Protein AF-A0AAV8YFA7-F1 (afdb_monomer_lite)

pLDDT: mean 73.01, std 18.03, range [43.75, 98.19]

Sequence (125 aa):
MSTSVFYKPIGMTLSTRTHEAMLIYRPEIRKVKRVLFEPVDHVATQKFIEEELEKITVMESEKWNFDFKREKTLNPDGVYKWRPATPQKLARPALRETRLAEEAVEDLYGDPGRSPAPLPRTRRR

Organism: NCBI:txid1265417

InterPro domains:
  IPR003175 Cyclin-dependent kinase inhibitor domain [PF02234] (36-83)
  IPR044898 Cyclin-dependent kinase inhibitor domain superfamily [G3DSA:4.10.365.10] (29-108)

Structure (mmCIF, N/CA/C/O backbone):
data_AF-A0AAV8YFA7-F1
#
_entry.id   AF-A0AAV8YFA7-F1
#
loop_
_atom_site.group_PDB
_atom_site.id
_atom_site.type_symbol
_atom_site.label_atom_id
_atom_site.label_alt_id
_atom_site.label_comp_id
_atom_site.label_asym_id
_atom_site.label_entity_id
_atom_site.label_seq_id
_atom_site.pdbx_PDB_ins_code
_atom_site.Cartn_x
_atom_site.Cartn_y
_atom_site.Cartn_z
_atom_site.occupancy
_atom_site.B_iso_or_equiv
_atom_site.auth_seq_id
_atom_site.auth_comp_id
_atom_site.auth_asym_id
_atom_site.auth_atom_id
_atom_site.pdbx_PDB_model_num
ATOM 1 N N . MET A 1 1 ? -34.456 5.402 76.956 1.00 43.75 1 MET A N 1
ATOM 2 C CA . MET A 1 1 ? -34.133 4.511 75.821 1.00 43.75 1 MET A CA 1
ATOM 3 C C . MET A 1 1 ? -32.737 4.884 75.332 1.00 43.75 1 MET A C 1
ATOM 5 O O . MET A 1 1 ? -32.598 5.925 74.711 1.00 43.75 1 MET A O 1
ATOM 9 N N . SER A 1 2 ? -31.701 4.139 75.733 1.00 48.44 2 SER A N 1
ATOM 10 C CA . SER A 1 2 ? -30.290 4.445 75.430 1.00 48.44 2 SER A CA 1
ATOM 11 C C . SER A 1 2 ? -29.824 3.591 74.251 1.00 48.44 2 SER A C 1
ATOM 13 O O . SER A 1 2 ? -29.812 2.365 74.351 1.00 48.44 2 SER A O 1
ATOM 15 N N . THR A 1 3 ? -29.493 4.211 73.118 1.00 57.22 3 THR A N 1
ATOM 16 C CA . THR A 1 3 ? -28.996 3.510 71.928 1.00 57.22 3 THR A CA 1
ATOM 17 C C . THR A 1 3 ? -27.483 3.342 72.035 1.00 57.22 3 THR A C 1
ATOM 19 O O . THR A 1 3 ? -26.717 4.239 71.684 1.00 57.22 3 THR A O 1
ATOM 22 N N . SER A 1 4 ? -27.054 2.191 72.551 1.00 51.62 4 SER A N 1
ATOM 23 C CA . SER A 1 4 ? -25.654 1.763 72.525 1.00 51.62 4 SER A CA 1
ATOM 24 C C . SER A 1 4 ? -25.244 1.463 71.081 1.00 51.62 4 SER A C 1
ATOM 26 O O . SER A 1 4 ? -25.685 0.479 70.486 1.00 51.62 4 SER A O 1
ATOM 28 N N . VAL A 1 5 ? -24.437 2.345 70.491 1.00 56.78 5 VAL A N 1
ATOM 29 C CA . VAL A 1 5 ? -23.855 2.133 69.164 1.00 56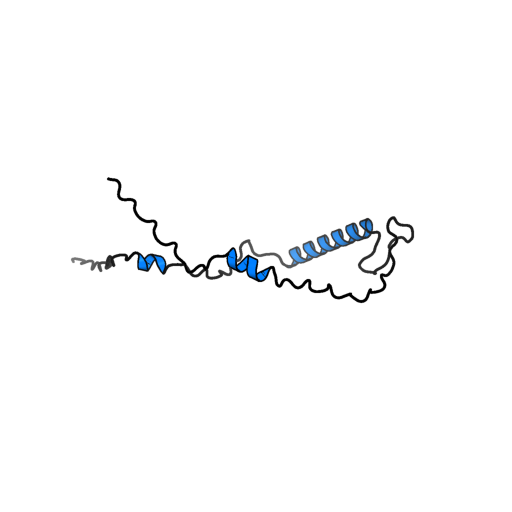.78 5 VAL A CA 1
ATOM 30 C C . VAL A 1 5 ? -22.632 1.238 69.337 1.00 56.78 5 VAL A C 1
ATOM 32 O O . VAL A 1 5 ? -21.572 1.687 69.768 1.00 56.78 5 VAL A O 1
ATOM 35 N N . PHE A 1 6 ? -22.789 -0.045 69.014 1.00 55.66 6 PHE A N 1
ATOM 36 C CA . PHE A 1 6 ? -21.681 -0.992 68.920 1.00 55.66 6 PHE A CA 1
ATOM 37 C C . PHE A 1 6 ? -20.769 -0.601 67.750 1.00 55.66 6 PHE A C 1
ATOM 39 O O . PHE A 1 6 ? -20.989 -0.999 66.606 1.00 55.66 6 PHE A O 1
ATOM 46 N N . TYR A 1 7 ? -19.722 0.169 68.034 1.00 55.12 7 TYR A N 1
ATOM 47 C CA . TYR A 1 7 ? -18.608 0.326 67.108 1.00 55.12 7 TYR A CA 1
ATOM 48 C C . TYR A 1 7 ? -17.741 -0.931 67.163 1.00 55.12 7 TYR A C 1
ATOM 50 O O . TYR A 1 7 ? -17.142 -1.248 68.189 1.00 55.12 7 TYR A O 1
ATOM 58 N N . LYS A 1 8 ? -17.665 -1.658 66.044 1.00 60.03 8 LYS A N 1
ATOM 59 C CA . LYS A 1 8 ? -16.622 -2.667 65.844 1.00 60.03 8 LYS A CA 1
ATOM 60 C C . LYS A 1 8 ? -15.316 -1.919 65.569 1.00 60.03 8 LYS A C 1
ATOM 62 O O . LYS A 1 8 ? -15.268 -1.187 64.578 1.00 60.03 8 LYS A O 1
ATOM 67 N N . PRO A 1 9 ? -14.268 -2.063 66.396 1.00 54.94 9 PRO A N 1
ATOM 68 C CA . PRO A 1 9 ? -12.982 -1.485 66.060 1.00 54.94 9 PRO A CA 1
ATOM 69 C C . PRO A 1 9 ? -12.466 -2.186 64.803 1.00 54.94 9 PRO A C 1
ATOM 71 O O . PRO A 1 9 ? -12.323 -3.409 64.768 1.00 54.94 9 PRO A O 1
ATOM 74 N N . ILE A 1 10 ? -12.212 -1.405 63.754 1.00 58.31 10 ILE A N 1
ATOM 75 C CA . ILE A 1 10 ? -11.411 -1.851 62.618 1.00 58.31 10 ILE A CA 1
ATOM 76 C C . ILE A 1 10 ? -10.038 -2.156 63.203 1.00 58.31 10 ILE A C 1
ATOM 78 O O . ILE A 1 10 ? -9.297 -1.250 63.581 1.00 58.31 10 ILE A O 1
ATOM 82 N N . GLY A 1 11 ? -9.738 -3.444 63.358 1.00 46.16 11 GLY A N 1
ATOM 83 C CA . GLY A 1 11 ? -8.431 -3.913 63.778 1.00 46.16 11 GLY A CA 1
ATOM 84 C C . GLY A 1 11 ? -7.407 -3.539 62.717 1.00 46.16 11 GLY A C 1
ATOM 85 O O . GLY A 1 11 ? -7.120 -4.328 61.823 1.00 46.16 11 GLY A O 1
ATOM 86 N N . MET A 1 12 ? -6.847 -2.335 62.807 1.00 49.31 12 MET A N 1
ATOM 87 C CA . MET A 1 12 ? -5.586 -2.011 62.159 1.00 49.31 12 MET A CA 1
ATOM 88 C C . MET A 1 12 ? -4.484 -2.694 62.961 1.00 49.31 12 MET A C 1
ATOM 90 O O . MET A 1 12 ? -3.793 -2.070 63.764 1.00 49.31 12 MET A O 1
ATOM 94 N N . THR A 1 13 ? -4.326 -4.003 62.779 1.00 54.88 13 THR A N 1
ATOM 95 C CA . THR A 1 13 ? -3.072 -4.641 63.162 1.00 54.88 13 THR A CA 1
ATOM 96 C C . THR A 1 13 ? -2.015 -4.055 62.236 1.00 54.88 13 THR A C 1
ATOM 98 O O . THR A 1 13 ? -1.951 -4.407 61.056 1.00 54.88 13 THR A O 1
ATOM 101 N N . LEU A 1 14 ? -1.227 -3.110 62.749 1.00 45.84 14 LEU A N 1
ATOM 102 C CA . LEU A 1 14 ? 0.022 -2.676 62.137 1.00 45.84 14 LEU A CA 1
ATOM 103 C C . LEU A 1 14 ? 0.958 -3.888 62.136 1.00 45.84 14 LEU A C 1
ATOM 105 O O . LEU A 1 14 ? 1.771 -4.069 63.037 1.00 45.84 14 LEU A O 1
ATOM 109 N N . SER A 1 15 ? 0.782 -4.760 61.141 1.00 51.03 15 SER A N 1
ATOM 110 C CA . SER A 1 15 ? 1.768 -5.769 60.793 1.00 51.03 15 SER A CA 1
ATOM 111 C C . SER A 1 15 ? 3.023 -4.996 60.423 1.00 51.03 15 SER A C 1
ATOM 113 O O . SER A 1 15 ? 3.023 -4.182 59.496 1.00 51.03 15 SER A O 1
ATOM 115 N N . THR A 1 16 ? 4.052 -5.160 61.243 1.00 48.31 16 THR A N 1
ATOM 116 C CA . THR A 1 16 ? 5.378 -4.601 61.044 1.00 48.31 16 THR A CA 1
ATOM 117 C C . THR A 1 16 ? 5.818 -4.918 59.622 1.00 48.31 16 THR A C 1
ATOM 119 O O . THR A 1 16 ? 6.091 -6.058 59.259 1.00 48.31 16 THR A O 1
ATOM 122 N N . ARG A 1 17 ? 5.815 -3.865 58.805 1.00 51.94 17 ARG A N 1
ATOM 123 C CA . ARG A 1 17 ? 6.172 -3.846 57.393 1.00 51.94 17 ARG A CA 1
ATOM 124 C C . ARG A 1 17 ? 7.633 -4.263 57.259 1.00 51.94 17 ARG A C 1
ATOM 126 O O . ARG A 1 17 ? 8.528 -3.423 57.310 1.00 51.94 17 ARG A O 1
ATOM 133 N N . THR A 1 18 ? 7.884 -5.560 57.117 1.00 52.81 18 THR A N 1
ATOM 134 C CA . THR A 1 18 ? 9.189 -6.049 56.683 1.00 52.81 18 THR A CA 1
ATOM 135 C C . THR A 1 18 ? 9.440 -5.496 55.281 1.00 52.81 18 THR A C 1
ATOM 137 O O . THR A 1 18 ? 8.558 -5.506 54.420 1.00 52.81 18 THR A O 1
ATOM 140 N N . HIS A 1 19 ? 10.641 -4.967 55.041 1.00 50.81 19 HIS A N 1
ATOM 141 C CA . HIS A 1 19 ? 11.057 -4.484 53.717 1.00 50.81 19 HIS A CA 1
ATOM 142 C C . HIS A 1 19 ? 10.922 -5.575 52.637 1.00 50.81 19 HIS A C 1
ATOM 144 O O . HIS A 1 19 ? 10.768 -5.265 51.459 1.00 50.81 19 HIS A O 1
ATOM 150 N N . GLU A 1 20 ? 10.896 -6.843 53.048 1.00 47.47 20 GLU A N 1
ATOM 151 C CA . GLU A 1 20 ? 10.692 -7.998 52.177 1.00 47.47 20 GLU A CA 1
ATOM 152 C C . GLU A 1 20 ? 9.278 -8.073 51.585 1.00 47.47 20 GLU A C 1
ATOM 154 O O . GLU A 1 20 ? 9.128 -8.425 50.417 1.00 47.47 20 GLU A O 1
ATOM 159 N N . ALA A 1 21 ? 8.242 -7.630 52.309 1.00 52.06 21 ALA A N 1
ATOM 160 C CA . ALA A 1 21 ? 6.878 -7.577 51.774 1.00 52.06 21 ALA A CA 1
ATOM 161 C C . ALA A 1 21 ? 6.709 -6.513 50.668 1.00 52.06 21 ALA A C 1
ATOM 163 O O . ALA A 1 21 ? 5.806 -6.620 49.839 1.00 52.06 21 ALA A O 1
ATOM 164 N N . MET A 1 22 ? 7.585 -5.498 50.617 1.00 52.31 22 MET A N 1
ATOM 165 C CA . MET A 1 22 ? 7.601 -4.509 49.529 1.00 52.31 22 MET A CA 1
ATOM 166 C C . MET A 1 22 ? 8.278 -5.022 48.255 1.00 52.31 22 MET A C 1
ATOM 168 O O . MET A 1 22 ? 7.937 -4.556 47.171 1.00 52.31 22 MET A O 1
ATOM 172 N N . LEU A 1 23 ? 9.198 -5.985 48.356 1.00 52.34 23 LEU A N 1
ATOM 173 C CA . LEU A 1 23 ? 9.900 -6.540 47.193 1.00 52.34 23 LEU A CA 1
ATOM 174 C C . LEU A 1 23 ? 9.061 -7.576 46.428 1.00 52.34 23 LEU A C 1
ATOM 176 O O . LEU A 1 23 ? 9.339 -7.849 45.262 1.00 52.34 23 LEU A O 1
ATOM 180 N N . ILE A 1 24 ? 8.009 -8.106 47.058 1.00 53.25 24 ILE A N 1
ATOM 181 C CA . ILE A 1 24 ? 7.091 -9.092 46.467 1.00 53.25 24 ILE A CA 1
ATOM 182 C C . ILE A 1 24 ? 5.957 -8.414 45.677 1.00 53.25 24 ILE A C 1
ATOM 184 O O . ILE A 1 24 ? 5.364 -9.024 44.792 1.00 53.25 24 ILE A O 1
ATOM 188 N N . TYR A 1 25 ? 5.693 -7.124 45.905 1.00 55.66 25 TYR A N 1
ATOM 189 C CA . TYR A 1 25 ? 4.702 -6.370 45.133 1.00 55.66 25 TYR A CA 1
ATOM 190 C C . TYR A 1 25 ? 5.325 -5.768 43.866 1.00 55.66 25 TYR A C 1
ATOM 192 O O . TYR A 1 25 ? 5.290 -4.560 43.636 1.00 55.66 25 TYR A O 1
ATOM 200 N N . ARG A 1 26 ? 5.878 -6.618 42.995 1.00 57.69 26 ARG A N 1
ATOM 201 C CA . ARG A 1 26 ? 5.865 -6.276 41.571 1.00 57.69 26 ARG A CA 1
ATOM 202 C C . ARG A 1 26 ? 4.427 -6.501 41.114 1.00 57.69 26 ARG A C 1
ATOM 204 O O . ARG A 1 26 ? 4.011 -7.659 41.098 1.00 57.69 26 ARG A O 1
ATOM 211 N N . PRO A 1 27 ? 3.639 -5.456 40.791 1.00 63.06 27 PRO A N 1
ATOM 212 C CA . PRO A 1 27 ? 2.336 -5.685 40.199 1.00 63.06 27 PRO A CA 1
ATOM 213 C C . PRO A 1 27 ? 2.594 -6.444 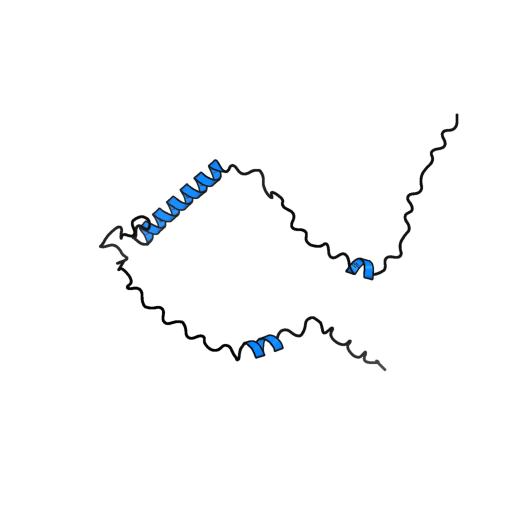38.905 1.00 63.06 27 PRO A C 1
ATOM 215 O O . PRO A 1 27 ? 3.218 -5.930 37.977 1.00 63.06 27 PRO A O 1
ATOM 218 N N . GLU A 1 28 ? 2.187 -7.705 38.887 1.00 67.75 28 GLU A N 1
ATOM 219 C CA . GLU A 1 28 ? 2.169 -8.518 37.689 1.00 67.75 28 GLU A CA 1
ATOM 220 C C . GLU A 1 28 ? 1.439 -7.692 36.629 1.00 67.75 28 GLU A C 1
ATOM 222 O O . GLU A 1 28 ? 0.288 -7.301 36.841 1.00 67.75 28 GLU A O 1
ATOM 227 N N . ILE A 1 29 ? 2.140 -7.297 35.560 1.00 66.88 29 ILE A N 1
ATOM 228 C CA . ILE A 1 29 ? 1.592 -6.394 34.544 1.00 66.88 29 ILE A CA 1
ATOM 229 C C . ILE A 1 29 ? 0.532 -7.186 33.780 1.00 66.88 29 ILE A C 1
ATOM 231 O O . ILE A 1 29 ? 0.785 -7.804 32.745 1.00 66.88 29 ILE A O 1
ATOM 235 N N . ARG A 1 30 ? -0.676 -7.216 34.338 1.00 74.06 30 ARG A N 1
ATOM 236 C CA . ARG A 1 30 ? -1.840 -7.857 33.745 1.00 74.06 30 ARG A CA 1
ATOM 237 C C . ARG A 1 30 ? -2.231 -7.025 32.535 1.00 74.06 30 ARG A C 1
ATOM 239 O O . ARG A 1 30 ? -2.532 -5.839 32.656 1.00 74.06 30 ARG A O 1
ATOM 246 N N . LYS A 1 31 ? -2.204 -7.638 31.353 1.00 78.19 31 LYS A N 1
ATOM 247 C CA . LYS A 1 31 ? -2.654 -6.995 30.115 1.00 78.19 31 LYS A CA 1
ATOM 248 C C . LYS A 1 31 ? -4.137 -6.644 30.266 1.00 78.19 31 LYS A C 1
ATOM 250 O O . LYS A 1 31 ? -4.983 -7.532 30.313 1.00 78.19 31 LYS A O 1
ATOM 255 N N . VAL A 1 32 ? -4.448 -5.353 30.367 1.00 83.00 32 VAL A N 1
ATOM 256 C CA . VAL A 1 32 ? -5.826 -4.853 30.459 1.00 83.00 32 VAL A CA 1
ATOM 257 C C . VAL A 1 32 ? -6.374 -4.669 29.047 1.00 83.00 32 VAL A C 1
ATOM 259 O O . VAL A 1 32 ? -5.851 -3.858 28.281 1.00 83.00 32 VAL A O 1
ATOM 262 N N . LYS A 1 33 ? -7.441 -5.396 28.697 1.00 85.56 33 LYS A N 1
ATOM 263 C CA . LYS A 1 33 ? -8.188 -5.163 27.454 1.00 85.56 33 LYS A CA 1
ATOM 264 C C . LYS A 1 33 ? -9.074 -3.932 27.650 1.00 85.56 33 LYS A C 1
ATOM 266 O O . LYS A 1 33 ? -10.145 -4.031 28.238 1.00 85.56 33 LYS A O 1
ATOM 271 N N . ARG A 1 34 ? -8.603 -2.774 27.188 1.00 87.94 34 ARG A N 1
ATOM 272 C CA . ARG A 1 34 ? -9.353 -1.511 27.213 1.00 87.94 34 ARG A CA 1
ATOM 273 C C . ARG A 1 34 ? -9.434 -0.904 25.822 1.00 87.94 34 ARG A C 1
ATOM 275 O O . ARG A 1 34 ? -8.466 -0.934 25.068 1.00 87.94 34 ARG A O 1
ATOM 282 N N . VAL A 1 35 ? -10.598 -0.351 25.522 1.00 90.12 35 VAL A N 1
ATOM 283 C CA . VAL A 1 35 ? -10.837 0.497 24.359 1.00 90.12 35 VAL A CA 1
ATOM 284 C C . VAL A 1 35 ? -10.302 1.887 24.720 1.00 90.12 35 VAL A C 1
ATOM 286 O O . VAL A 1 35 ? -10.701 2.447 25.737 1.00 90.12 35 VAL A O 1
ATOM 289 N N . LEU A 1 36 ? -9.299 2.371 23.979 1.00 91.56 36 LEU A N 1
ATOM 290 C CA . LEU A 1 36 ? -8.563 3.600 24.325 1.00 91.56 36 LEU A CA 1
ATOM 291 C C . LEU A 1 36 ? -9.289 4.878 23.888 1.00 91.56 36 LEU A C 1
ATOM 293 O O . LEU A 1 36 ? -9.135 5.911 24.530 1.00 91.56 36 LEU A O 1
ATOM 297 N N . PHE A 1 37 ? -10.067 4.787 22.813 1.00 90.31 37 PHE A N 1
ATOM 298 C CA . PHE A 1 37 ? -10.834 5.873 22.208 1.00 90.31 37 PHE A CA 1
ATOM 299 C C . PHE A 1 37 ? -12.257 5.387 21.951 1.00 90.31 37 PHE A C 1
ATOM 301 O O . PHE A 1 37 ? -12.489 4.184 21.986 1.00 90.31 37 PHE A O 1
ATOM 308 N N . GLU A 1 38 ? -13.198 6.298 21.728 1.00 91.38 38 GLU A N 1
ATOM 309 C CA . GLU A 1 38 ? -14.619 5.986 21.537 1.00 91.38 38 GLU A CA 1
ATOM 310 C C . GLU A 1 38 ? -14.902 4.866 20.509 1.00 91.38 38 GLU A C 1
ATOM 312 O O . GLU A 1 38 ? -14.037 4.527 19.692 1.00 91.38 38 GLU A O 1
ATOM 317 N N . PRO A 1 39 ? -16.107 4.260 20.543 1.00 92.75 39 PRO A N 1
ATOM 318 C CA . PRO A 1 39 ? -16.502 3.240 19.578 1.00 92.75 39 PRO A CA 1
ATOM 319 C C . PRO A 1 39 ? -16.291 3.703 18.134 1.00 92.75 39 PRO A C 1
ATOM 321 O O . PRO A 1 39 ? -16.651 4.816 17.760 1.00 92.75 39 PRO A O 1
ATOM 324 N N . VAL A 1 40 ? -15.708 2.825 17.322 1.00 93.56 40 VAL A N 1
ATOM 325 C CA . VAL A 1 40 ? -15.340 3.128 15.937 1.00 93.56 40 VAL A CA 1
ATOM 326 C C . VAL A 1 40 ? -16.488 2.758 15.003 1.00 93.56 40 VAL A C 1
ATOM 328 O O . VAL A 1 40 ? -17.034 1.660 15.099 1.00 93.56 40 VAL A O 1
ATOM 331 N N . ASP A 1 41 ? -16.810 3.638 14.054 1.00 96.06 41 ASP A N 1
ATOM 332 C CA . ASP A 1 41 ? -17.649 3.282 12.910 1.00 96.06 41 ASP A CA 1
ATOM 333 C C . ASP A 1 41 ? -16.828 2.472 11.898 1.00 96.06 41 ASP A C 1
ATOM 335 O O . ASP A 1 41 ? -15.967 2.992 11.180 1.00 96.06 41 ASP A O 1
ATOM 339 N N . HIS A 1 42 ? -17.092 1.170 11.857 1.00 95.69 42 HIS A N 1
ATOM 340 C CA . HIS A 1 42 ? -16.389 0.233 10.991 1.00 95.69 42 HIS A CA 1
ATOM 341 C C . HIS A 1 42 ? -16.642 0.485 9.501 1.00 95.69 42 HIS A C 1
ATOM 343 O O . HIS A 1 42 ? -15.723 0.303 8.703 1.00 95.69 42 HIS A O 1
ATOM 349 N N . VAL A 1 43 ? -17.844 0.936 9.125 1.00 97.44 43 VAL A N 1
ATOM 350 C CA . VAL A 1 43 ? -18.208 1.154 7.717 1.00 97.44 43 VAL A CA 1
ATOM 351 C C . VAL A 1 43 ? -17.484 2.384 7.182 1.00 97.44 43 VAL A C 1
ATOM 353 O O . VAL A 1 43 ? -16.852 2.323 6.127 1.00 97.44 43 VAL A O 1
ATOM 356 N N . ALA A 1 44 ? -17.512 3.483 7.939 1.00 95.75 44 ALA A N 1
ATOM 357 C CA . ALA A 1 44 ? -16.793 4.699 7.570 1.00 95.75 44 ALA A CA 1
ATOM 358 C C . ALA A 1 44 ? -15.273 4.477 7.536 1.00 95.75 44 ALA A C 1
ATOM 360 O O . ALA A 1 44 ? -14.602 4.937 6.613 1.00 95.75 44 ALA A O 1
ATOM 361 N N . THR A 1 45 ? -14.734 3.730 8.505 1.00 95.94 45 THR A N 1
ATOM 362 C CA . THR A 1 45 ? -13.296 3.431 8.572 1.00 95.94 45 THR A CA 1
ATOM 363 C C . THR A 1 45 ? -12.841 2.594 7.383 1.00 95.94 45 THR A C 1
ATOM 365 O O . THR A 1 45 ? -11.813 2.898 6.783 1.00 95.94 45 THR A O 1
ATOM 368 N N . GLN A 1 46 ? -13.600 1.559 7.014 1.00 97.56 46 GLN A N 1
ATOM 369 C CA . GLN A 1 46 ? -13.262 0.729 5.861 1.00 97.56 46 GLN A CA 1
ATOM 370 C C . GLN A 1 46 ? -13.264 1.551 4.571 1.00 97.56 46 GLN A C 1
ATOM 372 O O . GLN A 1 46 ? -12.286 1.513 3.828 1.00 97.56 46 GLN A O 1
ATOM 377 N N . LYS A 1 47 ? -14.314 2.351 4.353 1.00 98.19 47 LYS A N 1
ATOM 378 C CA . LYS A 1 47 ? -14.406 3.234 3.189 1.00 98.19 47 LYS A CA 1
ATOM 379 C C . LYS A 1 47 ? -13.219 4.199 3.116 1.00 98.19 47 LYS A C 1
ATOM 381 O O . LYS A 1 47 ? -12.613 4.345 2.063 1.00 98.19 47 LYS A O 1
ATOM 386 N N . PHE A 1 48 ? -12.860 4.816 4.241 1.00 97.94 48 PHE A N 1
ATOM 387 C CA . PHE A 1 48 ? -11.703 5.705 4.316 1.00 97.94 48 PHE A CA 1
ATOM 388 C C . PHE A 1 48 ? -10.399 4.989 3.938 1.00 97.94 48 PHE A C 1
ATOM 390 O O . PHE A 1 48 ? -9.616 5.507 3.149 1.00 97.94 48 PHE A O 1
ATOM 397 N N . ILE A 1 49 ? -10.176 3.783 4.468 1.00 97.94 49 ILE A N 1
ATOM 398 C CA . ILE A 1 49 ? -8.981 2.994 4.148 1.00 97.94 49 ILE A CA 1
ATOM 399 C C . ILE A 1 49 ? -8.933 2.666 2.652 1.00 97.94 49 ILE A C 1
ATOM 401 O O . ILE A 1 49 ? -7.884 2.821 2.033 1.00 97.94 49 ILE A O 1
ATOM 405 N N . GLU A 1 50 ? -10.048 2.227 2.071 1.00 97.62 50 GLU A N 1
ATOM 406 C CA . GLU A 1 50 ? -10.133 1.889 0.647 1.00 97.62 50 GLU A CA 1
ATOM 407 C C . GLU A 1 50 ? -9.821 3.105 -0.236 1.00 97.62 50 GLU A C 1
ATOM 409 O O . GLU A 1 50 ? -8.971 3.011 -1.121 1.00 97.62 50 GLU A O 1
ATOM 414 N N . GLU A 1 51 ? -10.416 4.263 0.058 1.00 97.75 51 GLU A N 1
ATOM 415 C CA . GLU A 1 51 ? -10.154 5.510 -0.670 1.00 97.75 51 GLU A CA 1
ATOM 416 C C . GLU A 1 51 ? -8.678 5.930 -0.600 1.00 97.75 51 GLU A C 1
ATOM 418 O O . GLU A 1 51 ? -8.094 6.335 -1.609 1.00 97.75 51 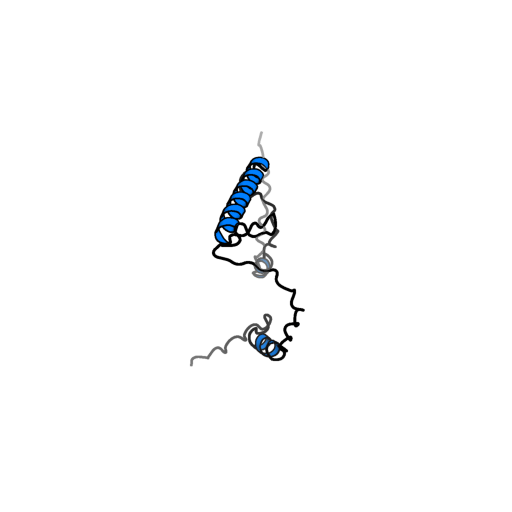GLU A O 1
ATOM 423 N N . GLU A 1 52 ? -8.048 5.831 0.572 1.00 98.06 52 GLU A N 1
ATOM 424 C CA . GLU A 1 52 ? -6.631 6.173 0.729 1.00 98.06 52 GLU A CA 1
ATOM 425 C C . GLU A 1 52 ? -5.715 5.195 -0.018 1.00 98.06 52 GLU A C 1
ATOM 427 O O . GLU A 1 52 ? -4.766 5.618 -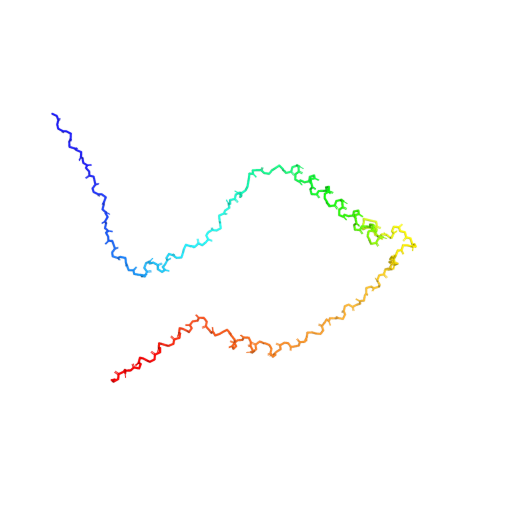0.686 1.00 98.06 52 GLU A O 1
ATOM 432 N N . LEU A 1 53 ? -6.016 3.895 0.017 1.00 96.88 53 LEU A N 1
ATOM 433 C CA . LEU A 1 53 ? -5.257 2.894 -0.734 1.00 96.88 53 LEU A CA 1
ATOM 434 C C . LEU A 1 53 ? -5.381 3.097 -2.247 1.00 96.88 53 LEU A C 1
ATOM 436 O O . LEU A 1 53 ? -4.391 2.954 -2.972 1.00 96.88 53 LEU A O 1
ATOM 440 N N . GLU A 1 54 ? -6.565 3.459 -2.737 1.00 96.38 54 GLU A N 1
ATOM 441 C CA . GLU A 1 54 ? -6.767 3.775 -4.150 1.00 96.38 54 GLU A CA 1
ATOM 442 C C . GLU A 1 54 ? -5.945 4.992 -4.578 1.00 96.38 54 GLU A C 1
ATOM 444 O O . GLU A 1 54 ? -5.249 4.923 -5.595 1.00 96.38 54 GLU A O 1
ATOM 449 N N . LYS A 1 55 ? -5.935 6.065 -3.778 1.00 97.00 55 LYS A N 1
ATOM 450 C CA . LYS A 1 55 ? -5.109 7.255 -4.051 1.00 97.00 55 LYS A CA 1
ATOM 451 C C . LYS A 1 55 ? -3.626 6.911 -4.129 1.00 97.00 55 LYS A C 1
ATOM 453 O O . LYS A 1 55 ? -2.958 7.316 -5.080 1.00 97.00 55 LYS A O 1
ATOM 458 N N . ILE A 1 56 ? -3.116 6.149 -3.159 1.00 96.75 56 ILE A N 1
ATOM 459 C CA . ILE A 1 56 ? -1.712 5.709 -3.140 1.00 96.75 56 ILE A CA 1
ATOM 460 C C . ILE A 1 56 ? -1.401 4.903 -4.399 1.00 96.75 56 ILE A C 1
ATOM 462 O O . ILE A 1 56 ? -0.423 5.193 -5.084 1.00 96.75 56 ILE A O 1
ATOM 466 N N . THR A 1 57 ? -2.274 3.957 -4.750 1.00 95.44 57 THR A N 1
ATOM 467 C CA . THR A 1 57 ? -2.099 3.115 -5.939 1.00 95.44 57 THR A CA 1
ATOM 468 C C . THR A 1 57 ? -1.982 3.959 -7.209 1.00 95.44 57 THR A C 1
ATOM 470 O O . THR A 1 57 ? -1.096 3.715 -8.026 1.00 95.44 57 THR A O 1
ATOM 473 N N . VAL A 1 58 ? -2.842 4.970 -7.376 1.00 94.75 58 VAL A N 1
ATOM 474 C CA . VAL A 1 58 ? -2.810 5.868 -8.541 1.00 94.75 58 VAL A CA 1
ATOM 475 C C . VAL A 1 58 ? -1.510 6.670 -8.571 1.00 94.75 58 VAL A C 1
ATOM 477 O O . VAL A 1 58 ? -0.786 6.602 -9.565 1.00 94.75 58 VAL A O 1
ATOM 480 N N . MET A 1 59 ? -1.160 7.349 -7.474 1.00 95.44 59 MET A N 1
ATOM 481 C CA . MET A 1 59 ? 0.060 8.166 -7.401 1.00 95.44 59 MET A CA 1
ATOM 482 C C . MET A 1 59 ? 1.324 7.349 -7.676 1.00 95.44 59 MET A C 1
ATOM 484 O O . MET A 1 59 ? 2.228 7.799 -8.383 1.00 95.44 59 MET A O 1
ATOM 488 N N . GLU A 1 60 ? 1.407 6.141 -7.123 1.00 95.69 60 GLU A N 1
ATOM 489 C CA . GLU A 1 60 ? 2.541 5.258 -7.364 1.00 95.69 60 GLU A CA 1
ATOM 490 C C . GLU A 1 60 ? 2.556 4.756 -8.806 1.00 95.69 60 GLU A C 1
ATOM 492 O O . GLU A 1 60 ? 3.625 4.711 -9.417 1.00 95.69 60 GLU A O 1
ATOM 497 N N . SER A 1 61 ? 1.392 4.432 -9.375 1.00 93.62 61 SER A N 1
ATOM 498 C CA . SER A 1 61 ? 1.318 3.950 -10.755 1.00 93.62 61 SER A CA 1
ATOM 499 C C . SER A 1 61 ? 1.810 4.995 -11.755 1.00 93.62 61 SER A C 1
ATOM 501 O O . SER A 1 61 ? 2.573 4.669 -12.666 1.00 93.62 61 SER A O 1
ATOM 503 N N . GLU A 1 62 ? 1.467 6.266 -11.535 1.00 92.38 62 GLU A N 1
ATOM 504 C CA . GLU A 1 62 ? 1.933 7.392 -12.344 1.00 92.38 62 GLU A CA 1
ATOM 505 C C . GLU A 1 62 ? 3.429 7.637 -12.142 1.00 92.38 62 GLU A C 1
ATOM 507 O O . GLU A 1 62 ? 4.182 7.724 -13.114 1.00 92.38 62 GLU A O 1
ATOM 512 N N . LYS A 1 63 ? 3.882 7.671 -10.881 1.00 94.25 63 LYS A N 1
ATOM 513 C CA . LYS A 1 63 ? 5.294 7.880 -10.529 1.00 94.25 63 LYS A CA 1
ATOM 514 C C . LYS A 1 63 ? 6.209 6.847 -11.182 1.00 94.25 63 LYS A C 1
ATOM 516 O O . LYS A 1 63 ? 7.292 7.191 -11.655 1.00 94.25 63 LYS A O 1
ATOM 521 N N . TRP A 1 64 ? 5.788 5.587 -11.194 1.00 94.31 64 TRP A N 1
ATOM 522 C CA . TRP A 1 64 ? 6.574 4.476 -11.725 1.00 94.31 64 TRP A CA 1
ATOM 523 C C . TRP A 1 64 ? 6.236 4.131 -13.181 1.00 94.31 64 TRP A C 1
ATOM 525 O O . TRP A 1 64 ? 6.908 3.286 -13.777 1.00 94.31 64 TRP A O 1
ATOM 535 N N . ASN A 1 65 ? 5.239 4.795 -13.779 1.00 93.94 65 ASN A N 1
ATOM 536 C CA . ASN A 1 65 ? 4.699 4.490 -15.107 1.00 93.94 65 ASN A CA 1
ATOM 537 C C . ASN A 1 65 ? 4.334 2.993 -15.265 1.00 93.94 65 ASN A C 1
ATOM 539 O O . ASN A 1 65 ? 4.561 2.369 -16.309 1.00 93.94 65 ASN A O 1
ATOM 543 N N . PHE A 1 66 ? 3.794 2.400 -14.199 1.00 94.31 66 PHE A N 1
ATOM 544 C CA . PHE A 1 66 ? 3.494 0.974 -14.102 1.00 94.31 66 PHE A CA 1
ATOM 545 C C . PHE A 1 66 ? 2.155 0.749 -13.400 1.00 94.31 66 PHE A C 1
ATOM 547 O O . PHE A 1 66 ? 1.934 1.236 -12.298 1.00 94.31 66 PHE A O 1
ATOM 554 N N . ASP A 1 67 ? 1.267 -0.013 -14.029 1.00 92.94 67 ASP A N 1
ATOM 555 C CA . ASP A 1 67 ? -0.009 -0.424 -13.453 1.00 92.94 67 ASP A CA 1
ATOM 556 C C . ASP A 1 67 ? 0.181 -1.710 -12.640 1.00 92.94 67 ASP A C 1
ATOM 558 O O . ASP A 1 67 ? 0.368 -2.798 -13.194 1.00 92.94 67 ASP A O 1
ATOM 562 N N . PHE A 1 68 ? 0.099 -1.582 -11.316 1.00 92.56 68 PHE A N 1
ATOM 563 C CA . PHE A 1 68 ? 0.233 -2.698 -10.379 1.00 92.56 68 PHE A CA 1
ATOM 564 C C . PHE A 1 68 ? -0.935 -3.688 -10.429 1.00 92.56 68 PHE A C 1
ATOM 566 O O . PHE A 1 68 ? -0.742 -4.853 -10.099 1.00 92.56 68 PHE A O 1
ATOM 573 N N . LYS A 1 69 ? -2.137 -3.267 -10.849 1.00 91.44 69 LYS A N 1
ATOM 574 C CA . LYS A 1 69 ? -3.308 -4.161 -10.913 1.00 91.44 69 LYS A CA 1
ATOM 575 C C . LYS A 1 69 ? -3.249 -5.073 -12.133 1.00 91.44 69 LYS A C 1
ATOM 577 O O . LYS A 1 69 ? -3.688 -6.218 -12.072 1.00 91.44 69 LYS A O 1
ATOM 582 N N . ARG A 1 70 ? -2.750 -4.554 -13.258 1.00 91.25 70 ARG A N 1
ATOM 583 C CA . ARG A 1 70 ? -2.655 -5.293 -14.531 1.00 91.25 70 ARG A CA 1
ATOM 584 C C . ARG A 1 70 ? -1.263 -5.847 -14.814 1.00 91.25 70 ARG A C 1
ATOM 586 O O . ARG A 1 70 ? -1.100 -6.511 -15.836 1.00 91.25 70 ARG A O 1
ATOM 593 N N . GLU A 1 71 ? -0.299 -5.540 -13.948 1.00 90.75 71 GLU A N 1
ATOM 594 C CA . GLU A 1 71 ? 1.119 -5.892 -14.071 1.00 90.75 71 GLU A CA 1
ATOM 595 C C . GLU A 1 71 ? 1.714 -5.476 -15.428 1.00 90.75 71 GLU A C 1
ATOM 597 O O . GLU A 1 71 ? 2.423 -6.236 -16.093 1.00 90.75 71 GLU A O 1
ATOM 602 N N . LYS A 1 72 ? 1.392 -4.259 -15.882 1.00 90.06 72 LYS A N 1
ATOM 603 C CA . LYS A 1 72 ? 1.787 -3.748 -17.205 1.00 90.06 72 LYS A CA 1
ATOM 604 C C . LYS A 1 72 ? 2.293 -2.319 -17.116 1.00 90.06 72 LYS A C 1
ATOM 606 O O . LYS A 1 72 ? 1.840 -1.534 -16.295 1.00 90.06 72 LYS A O 1
ATOM 611 N N . THR A 1 73 ? 3.199 -1.950 -18.014 1.00 91.81 73 THR A N 1
ATOM 612 C CA . THR A 1 73 ? 3.612 -0.550 -18.162 1.00 91.81 73 THR A CA 1
ATOM 613 C C . THR A 1 73 ? 2.465 0.282 -18.710 1.00 91.81 73 THR A C 1
ATOM 615 O O . THR A 1 73 ? 1.826 -0.140 -19.675 1.00 91.81 73 THR A O 1
ATOM 618 N N . LEU A 1 74 ? 2.245 1.468 -18.142 1.00 86.38 74 LEU A N 1
ATOM 619 C CA . LEU A 1 74 ? 1.210 2.389 -18.616 1.00 86.38 74 LEU A CA 1
ATOM 620 C C . LEU A 1 74 ? 1.562 2.937 -20.004 1.00 86.38 74 LEU A C 1
ATOM 622 O O . LEU A 1 74 ? 0.743 2.874 -20.915 1.00 86.38 74 LEU A O 1
ATOM 626 N N . ASN A 1 75 ? 2.808 3.388 -20.180 1.00 85.94 75 ASN A N 1
ATOM 627 C CA . ASN A 1 75 ? 3.327 3.869 -21.459 1.00 85.94 75 ASN A CA 1
ATOM 628 C C . ASN A 1 75 ? 4.649 3.171 -21.822 1.00 85.94 75 ASN A C 1
ATOM 630 O O . ASN A 1 75 ? 5.559 3.163 -20.988 1.00 85.94 75 ASN A O 1
ATOM 634 N N . PRO A 1 76 ? 4.807 2.639 -23.049 1.00 79.25 76 PRO A N 1
ATOM 635 C CA . PRO A 1 76 ? 6.045 1.978 -23.478 1.00 79.25 76 PRO A CA 1
ATOM 636 C C . PRO A 1 76 ? 7.237 2.946 -23.611 1.00 79.25 76 PRO A C 1
ATOM 638 O O . PRO A 1 76 ? 8.381 2.532 -23.428 1.00 79.25 76 PRO A O 1
ATOM 641 N N . ASP A 1 77 ? 6.966 4.232 -23.854 1.00 82.69 77 ASP A N 1
ATOM 642 C CA . ASP A 1 77 ? 7.972 5.292 -24.020 1.00 82.69 77 ASP A CA 1
ATOM 643 C C . ASP A 1 77 ? 8.145 6.177 -22.775 1.00 82.69 77 ASP A C 1
ATOM 645 O O . ASP A 1 77 ? 8.705 7.271 -22.847 1.00 82.69 77 ASP A O 1
ATOM 649 N N . GLY A 1 78 ? 7.651 5.732 -21.617 1.00 82.81 78 GLY A N 1
ATOM 650 C CA . GLY A 1 78 ? 7.816 6.487 -20.378 1.00 82.81 78 GLY A CA 1
ATOM 651 C C . GLY A 1 78 ? 9.253 6.490 -19.847 1.00 82.81 78 GLY A C 1
ATOM 652 O O . GLY A 1 78 ? 10.153 5.830 -20.368 1.00 82.81 78 GLY A O 1
ATOM 653 N N . VAL A 1 79 ? 9.454 7.227 -18.752 1.00 88.38 79 VAL A N 1
ATOM 654 C CA . VAL A 1 79 ? 10.771 7.420 -18.115 1.00 88.38 79 VAL A CA 1
ATOM 655 C C . VAL A 1 79 ? 11.413 6.087 -17.710 1.00 88.38 79 VAL A C 1
ATOM 657 O O . VAL A 1 79 ? 12.622 5.905 -17.849 1.00 88.38 79 VAL A O 1
ATOM 660 N N . TYR A 1 80 ? 10.601 5.134 -17.248 1.00 88.69 80 TYR A N 1
ATOM 661 C CA . TYR A 1 80 ? 11.049 3.807 -16.839 1.00 88.69 80 TYR A CA 1
ATOM 662 C C . TYR A 1 80 ? 10.691 2.748 -17.882 1.00 88.69 80 TYR A C 1
ATOM 664 O O . TYR A 1 80 ? 9.526 2.576 -18.243 1.00 88.69 80 TYR A O 1
ATOM 672 N N . LYS A 1 81 ? 11.704 1.989 -18.316 1.00 89.62 81 LYS A N 1
ATOM 673 C CA . LYS A 1 81 ? 11.557 0.839 -19.218 1.00 89.62 81 LYS A CA 1
ATOM 674 C C . LYS A 1 81 ? 11.583 -0.456 -18.418 1.00 89.62 81 LYS A C 1
ATOM 676 O O . LYS A 1 81 ? 12.646 -1.025 -18.172 1.00 89.62 81 LYS A O 1
ATOM 681 N N . TRP A 1 82 ? 10.407 -0.914 -18.015 1.00 90.94 82 TRP A N 1
ATOM 682 C CA . TRP A 1 82 ? 10.259 -2.159 -17.270 1.00 90.94 82 TRP A CA 1
ATOM 683 C C . TRP A 1 82 ? 10.509 -3.373 -18.169 1.00 90.94 82 TRP A C 1
ATOM 685 O O . TRP A 1 82 ? 10.074 -3.418 -19.320 1.00 90.94 82 TRP A O 1
ATOM 695 N N . ARG A 1 83 ? 11.226 -4.368 -17.644 1.00 88.81 83 ARG A N 1
ATOM 696 C CA . ARG A 1 83 ? 11.465 -5.657 -18.303 1.00 88.81 83 ARG A CA 1
ATOM 697 C C . ARG A 1 83 ? 11.243 -6.777 -17.290 1.00 88.81 83 ARG A C 1
ATOM 699 O O . ARG A 1 83 ? 11.634 -6.600 -16.136 1.00 88.81 83 ARG A O 1
ATOM 706 N N . PRO A 1 84 ? 10.665 -7.920 -17.695 1.00 86.88 84 PRO A N 1
ATOM 707 C CA . PRO A 1 84 ? 10.550 -9.074 -16.816 1.00 86.88 84 PRO A CA 1
ATOM 708 C C . PRO A 1 84 ? 11.935 -9.500 -16.329 1.00 86.88 84 PRO A C 1
ATOM 710 O O . PRO A 1 84 ? 12.854 -9.684 -17.130 1.00 86.88 84 PRO A O 1
ATOM 713 N N . ALA A 1 85 ? 12.093 -9.649 -15.017 1.00 84.12 85 ALA A N 1
ATOM 714 C CA . ALA A 1 85 ? 13.309 -10.210 -14.458 1.00 84.12 85 ALA A CA 1
ATOM 715 C C . ALA A 1 85 ? 13.260 -11.735 -14.602 1.00 84.12 85 ALA A C 1
ATOM 717 O O . ALA A 1 85 ? 12.338 -12.380 -14.104 1.00 84.12 85 ALA A O 1
ATOM 718 N N . THR A 1 86 ? 14.260 -12.330 -15.256 1.00 84.75 86 THR A N 1
ATOM 719 C CA . THR A 1 86 ? 14.463 -13.779 -15.165 1.00 84.75 86 THR A CA 1
ATOM 720 C C . THR A 1 86 ? 14.804 -14.098 -13.710 1.00 84.75 86 THR A C 1
ATOM 722 O O . THR A 1 86 ? 15.750 -13.496 -13.191 1.00 84.75 86 THR A O 1
ATOM 725 N N . PRO A 1 87 ? 14.075 -15.000 -13.030 1.00 80.62 87 PRO A N 1
ATOM 726 C CA . PRO A 1 87 ? 14.370 -15.336 -11.647 1.00 80.62 87 PRO A CA 1
ATOM 727 C C . PRO A 1 87 ? 15.789 -15.899 -11.578 1.00 80.62 87 PRO A C 1
ATOM 729 O O . PRO A 1 87 ? 16.064 -17.010 -12.035 1.00 80.62 87 PRO A O 1
ATOM 732 N N . GLN A 1 88 ? 16.718 -15.109 -11.042 1.00 71.44 88 GLN A N 1
ATOM 733 C CA . GLN A 1 88 ? 18.053 -15.604 -10.761 1.00 71.44 88 GLN A CA 1
ATOM 734 C C . GLN A 1 88 ? 17.920 -16.594 -9.611 1.00 71.44 88 GLN A C 1
ATOM 736 O O . GLN A 1 88 ? 17.358 -16.280 -8.561 1.00 71.44 88 GLN A O 1
ATOM 741 N N . LYS A 1 89 ? 18.405 -17.817 -9.832 1.00 71.25 89 LYS A N 1
ATOM 742 C CA . LYS A 1 89 ? 18.475 -18.854 -8.806 1.00 71.25 89 LYS A CA 1
ATOM 743 C C . LYS A 1 89 ? 19.218 -18.242 -7.622 1.00 71.25 89 LYS A C 1
ATOM 745 O O . LYS A 1 89 ? 20.387 -17.899 -7.773 1.00 71.25 89 LYS A O 1
ATOM 750 N N . LEU A 1 90 ? 18.522 -18.047 -6.501 1.00 64.94 90 LEU A N 1
ATOM 751 C CA . LEU A 1 90 ? 19.085 -17.453 -5.293 1.00 64.94 90 LEU A CA 1
ATOM 752 C C . LEU A 1 90 ? 20.372 -18.209 -4.957 1.00 64.94 90 LEU A C 1
ATOM 754 O O . LEU A 1 90 ? 20.325 -19.346 -4.482 1.00 64.94 90 LEU A O 1
ATOM 758 N N . ALA A 1 91 ? 21.525 -17.600 -5.230 1.00 66.44 91 ALA A N 1
ATOM 759 C CA . ALA A 1 91 ? 22.746 -18.020 -4.581 1.00 66.44 91 ALA A CA 1
ATOM 760 C C . ALA A 1 91 ? 22.465 -17.795 -3.099 1.00 66.44 91 ALA A C 1
ATOM 762 O O . ALA A 1 91 ? 22.265 -16.653 -2.680 1.00 66.44 91 ALA A O 1
ATOM 763 N N . ARG A 1 92 ? 22.327 -18.886 -2.331 1.00 67.31 92 ARG A N 1
ATOM 764 C CA . ARG A 1 92 ? 22.220 -18.794 -0.874 1.00 67.31 92 ARG A CA 1
ATOM 765 C C . ARG A 1 92 ? 23.324 -17.834 -0.438 1.00 67.31 92 ARG A C 1
ATOM 767 O O . ARG A 1 92 ? 24.474 -18.099 -0.800 1.00 67.31 92 ARG A O 1
ATOM 774 N N . PRO A 1 93 ? 23.014 -16.741 0.280 1.00 64.69 93 PRO A N 1
ATOM 775 C CA . PRO A 1 93 ? 24.073 -15.967 0.892 1.00 64.69 93 PRO A CA 1
ATOM 776 C C . PRO A 1 93 ? 24.859 -16.968 1.732 1.00 64.69 93 PRO A C 1
ATOM 778 O O . PRO A 1 93 ? 24.281 -17.648 2.584 1.00 64.69 93 PRO A O 1
ATOM 781 N N . ALA A 1 94 ? 26.134 -17.164 1.389 1.00 64.88 94 ALA A N 1
ATOM 782 C CA . ALA A 1 94 ? 27.006 -18.007 2.178 1.00 64.88 94 ALA A CA 1
ATOM 783 C C . ALA A 1 94 ? 26.921 -17.454 3.597 1.00 64.88 94 ALA A C 1
ATOM 785 O O . ALA A 1 94 ? 27.218 -16.278 3.816 1.00 64.88 94 ALA A O 1
ATOM 786 N N . LEU A 1 95 ? 26.414 -18.273 4.520 1.00 65.56 95 LEU A N 1
ATOM 787 C CA . LEU A 1 95 ? 26.466 -17.998 5.944 1.00 65.56 95 LEU A CA 1
ATOM 788 C C . LEU A 1 95 ? 27.941 -17.713 6.229 1.00 65.56 95 LEU A C 1
ATOM 790 O O . LEU A 1 95 ? 28.762 -18.627 6.215 1.00 65.56 95 LEU A O 1
ATOM 794 N N . ARG A 1 96 ? 28.302 -16.431 6.370 1.00 59.03 96 ARG A N 1
ATOM 795 C CA . ARG A 1 96 ? 29.579 -16.066 6.969 1.00 59.03 96 ARG A CA 1
ATOM 796 C C . ARG A 1 96 ? 29.493 -16.654 8.360 1.00 59.03 96 ARG A C 1
ATOM 798 O O . ARG A 1 96 ? 28.653 -16.225 9.140 1.00 59.03 96 ARG A O 1
ATOM 805 N N . GLU A 1 97 ? 30.272 -17.697 8.593 1.00 57.12 97 GLU A N 1
ATOM 806 C CA . GLU A 1 97 ? 30.365 -18.397 9.860 1.00 57.12 97 GLU A CA 1
ATOM 807 C C . GLU A 1 97 ? 30.663 -17.361 10.957 1.00 57.12 97 GLU A C 1
ATOM 809 O O . GLU A 1 97 ? 31.784 -16.880 11.108 1.00 57.12 97 GLU A O 1
ATOM 814 N N . THR A 1 98 ? 29.624 -16.950 11.688 1.00 54.06 98 THR A N 1
ATOM 815 C CA . THR A 1 98 ? 29.658 -15.998 12.808 1.00 54.06 98 THR A CA 1
ATOM 816 C C . THR A 1 98 ? 30.211 -16.658 14.066 1.00 54.06 98 THR A C 1
ATOM 818 O O . THR A 1 98 ? 29.772 -16.374 15.172 1.00 54.06 98 THR A O 1
ATOM 821 N N . ARG A 1 99 ? 31.193 -17.550 13.926 1.00 53.38 99 ARG A N 1
ATOM 822 C CA . ARG A 1 99 ? 31.735 -18.306 15.059 1.00 53.38 99 ARG A CA 1
ATOM 823 C C . ARG A 1 99 ? 32.652 -17.472 15.958 1.00 53.38 99 ARG A C 1
ATOM 825 O O . ARG A 1 99 ? 32.970 -17.898 17.052 1.00 53.38 99 ARG A O 1
ATOM 832 N N . LEU A 1 100 ? 33.029 -16.269 15.517 1.00 56.00 100 LEU A N 1
ATOM 833 C CA . LEU A 1 100 ? 33.808 -15.306 16.305 1.00 56.00 100 LEU A CA 1
ATOM 834 C C . LEU A 1 100 ? 32.948 -14.224 16.981 1.00 56.00 100 LEU A C 1
ATOM 836 O O . LEU A 1 100 ? 33.472 -13.434 17.756 1.00 56.00 100 LEU A O 1
ATOM 840 N N . ALA A 1 101 ? 31.646 -14.145 16.677 1.00 55.50 101 ALA A N 1
ATOM 841 C CA . ALA A 1 101 ? 30.772 -13.113 17.241 1.00 55.50 101 ALA A CA 1
ATOM 842 C C . ALA A 1 101 ? 30.093 -13.561 18.544 1.00 55.50 101 ALA A C 1
ATOM 844 O O . ALA A 1 101 ? 29.808 -12.722 19.389 1.00 55.50 101 ALA A O 1
ATOM 845 N N . GLU A 1 102 ? 29.858 -14.862 18.725 1.00 55.84 102 GLU A N 1
ATOM 846 C CA . GLU A 1 102 ? 29.183 -15.391 19.919 1.00 55.84 102 GLU A CA 1
ATOM 847 C C . GLU A 1 102 ? 30.083 -15.328 21.166 1.00 55.84 102 GLU A C 1
ATOM 849 O O . GLU A 1 102 ? 29.611 -14.920 22.222 1.00 55.84 102 GLU A O 1
ATOM 854 N N . GLU A 1 103 ? 31.393 -15.589 21.036 1.00 55.19 103 GLU A N 1
ATOM 855 C CA . GLU A 1 103 ? 32.348 -15.437 22.153 1.00 55.19 103 GLU A CA 1
ATOM 856 C C . GLU A 1 103 ? 32.487 -13.976 22.614 1.00 55.19 103 GLU A C 1
ATOM 858 O O . GLU A 1 103 ? 32.615 -13.710 23.804 1.00 55.19 103 GLU A O 1
ATOM 863 N N . ALA A 1 104 ? 32.399 -13.008 21.696 1.00 56.97 104 ALA A N 1
ATOM 864 C CA . ALA A 1 104 ? 32.559 -11.591 22.030 1.00 56.97 104 ALA A CA 1
ATOM 865 C C . ALA A 1 104 ? 31.318 -10.963 22.698 1.00 56.97 104 ALA A C 1
ATOM 867 O O . ALA A 1 104 ? 31.430 -9.913 23.332 1.00 56.97 104 ALA A O 1
ATOM 868 N N . VAL A 1 105 ? 30.130 -11.560 22.535 1.00 56.97 105 VAL A N 1
ATOM 869 C CA . VAL A 1 105 ? 28.876 -11.032 23.104 1.00 56.97 105 VAL A CA 1
ATOM 870 C C . VAL A 1 105 ? 28.664 -11.514 24.542 1.00 56.97 105 VAL A C 1
ATOM 872 O O . VAL A 1 105 ? 28.151 -10.743 25.356 1.00 56.97 105 VAL A O 1
ATOM 875 N N . GLU A 1 106 ? 29.118 -12.723 24.879 1.00 58.16 106 GLU A N 1
ATOM 876 C CA . GLU A 1 106 ? 29.039 -13.270 26.244 1.00 58.16 106 GLU A CA 1
ATOM 877 C C . GLU A 1 106 ? 29.915 -12.470 27.232 1.00 58.16 106 GLU A C 1
ATOM 879 O O . GLU A 1 106 ? 29.520 -12.229 28.371 1.00 58.16 106 GLU A O 1
ATOM 884 N N . ASP A 1 107 ? 31.056 -11.943 26.770 1.00 59.69 107 ASP A N 1
ATOM 885 C CA . ASP A 1 107 ? 31.961 -11.116 27.585 1.00 59.69 107 ASP A CA 1
ATOM 886 C C . ASP A 1 107 ? 31.432 -9.690 27.852 1.00 59.69 107 ASP A C 1
ATOM 888 O O . ASP A 1 107 ? 31.886 -9.016 28.782 1.00 59.69 107 ASP A O 1
ATOM 892 N N . LEU A 1 108 ? 30.468 -9.204 27.057 1.00 58.41 108 LEU A N 1
ATOM 893 C CA . LEU A 1 108 ? 29.906 -7.851 27.192 1.00 58.41 108 LEU A CA 1
ATOM 894 C C . LEU A 1 108 ? 28.685 -7.788 28.117 1.00 58.41 108 LEU A C 1
ATOM 896 O O . LEU A 1 108 ? 28.414 -6.734 28.700 1.00 58.41 108 LEU A O 1
ATOM 900 N N . TYR A 1 109 ? 27.970 -8.899 28.290 1.00 57.75 109 TYR A N 1
ATOM 901 C CA . TYR A 1 109 ? 26.830 -8.998 29.196 1.00 57.75 109 TYR A CA 1
ATOM 902 C C . TYR A 1 109 ? 27.196 -9.881 30.386 1.00 57.75 109 TYR A C 1
ATOM 904 O O . TYR A 1 109 ? 26.857 -11.056 30.443 1.00 57.75 109 TYR A O 1
ATOM 912 N N . GLY A 1 110 ? 27.886 -9.288 31.363 1.00 61.41 110 GLY A N 1
ATOM 913 C CA . GLY A 1 110 ? 28.155 -9.947 32.637 1.00 61.41 110 GLY A CA 1
ATOM 914 C C . GLY A 1 110 ? 26.876 -10.522 33.256 1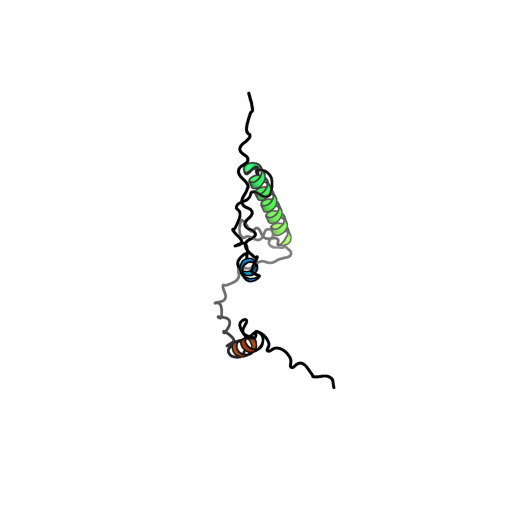.00 61.41 110 GLY A C 1
ATOM 915 O O . GLY A 1 110 ? 25.851 -9.840 33.318 1.00 61.41 110 GLY A O 1
ATOM 916 N N . ASP A 1 111 ? 26.974 -11.776 33.704 1.00 68.25 111 ASP A N 1
ATOM 917 C CA . ASP A 1 111 ? 25.911 -12.570 34.325 1.00 68.25 111 ASP A CA 1
ATOM 918 C C . ASP A 1 111 ? 25.006 -11.716 35.245 1.00 68.25 111 ASP A C 1
ATOM 920 O O . ASP A 1 111 ? 25.490 -11.177 36.253 1.00 68.25 111 ASP A O 1
ATOM 924 N N . PRO A 1 112 ? 23.696 -11.581 34.942 1.00 57.78 112 PRO A N 1
ATOM 925 C CA . PRO A 1 112 ? 22.774 -10.745 35.710 1.00 57.78 112 PRO A CA 1
ATOM 926 C C . PRO A 1 112 ? 22.570 -11.222 37.162 1.00 57.78 112 PRO A C 1
ATOM 928 O O . PRO A 1 112 ? 21.874 -10.548 37.926 1.00 57.78 112 PRO A O 1
ATOM 931 N N . GLY A 1 113 ? 23.167 -12.350 37.568 1.00 60.56 113 GLY A N 1
ATOM 932 C CA . GLY A 1 113 ? 23.166 -12.851 38.944 1.00 60.56 113 GLY A CA 1
ATOM 933 C C . GLY A 1 113 ? 24.336 -12.400 39.830 1.00 60.56 113 GLY A C 1
ATOM 934 O O . GLY A 1 113 ? 24.272 -12.586 41.049 1.00 60.56 113 GLY A O 1
ATOM 935 N N . ARG A 1 114 ? 25.405 -11.800 39.286 1.00 55.78 114 ARG A N 1
ATOM 936 C CA . ARG A 1 114 ? 26.598 -11.457 40.082 1.00 55.78 114 ARG A CA 1
ATOM 937 C C . ARG A 1 114 ? 26.495 -10.044 40.653 1.00 55.78 114 ARG A C 1
ATOM 939 O O . ARG A 1 114 ? 26.966 -9.074 40.066 1.00 55.78 114 ARG A O 1
ATOM 946 N N . SER A 1 115 ? 25.910 -9.919 41.842 1.00 56.97 115 SER A N 1
ATOM 947 C CA . SER A 1 115 ? 25.983 -8.679 42.623 1.00 56.97 115 SER A CA 1
ATOM 948 C C . SER A 1 115 ? 27.454 -8.262 42.818 1.00 56.97 115 SER A C 1
ATOM 950 O O . SER A 1 115 ? 28.245 -9.093 43.280 1.00 56.97 115 SER A O 1
ATOM 952 N N . PRO A 1 116 ? 27.851 -7.018 42.485 1.00 56.22 116 PRO A N 1
ATOM 953 C CA . PRO A 1 116 ? 29.227 -6.575 42.671 1.00 56.22 116 PRO A CA 1
ATOM 954 C C . PRO A 1 116 ? 29.594 -6.665 44.153 1.00 56.22 116 PRO A C 1
ATOM 956 O O . PRO A 1 116 ? 28.845 -6.214 45.022 1.00 56.22 116 PRO A O 1
ATOM 959 N N . ALA A 1 117 ? 30.740 -7.289 44.440 1.00 63.75 117 ALA A N 1
ATOM 960 C CA . ALA A 1 117 ? 31.246 -7.406 45.800 1.00 63.75 117 ALA A CA 1
ATOM 961 C C . ALA A 1 117 ? 31.366 -6.003 46.426 1.00 63.75 117 ALA A C 1
ATOM 963 O O . ALA A 1 117 ? 31.827 -5.074 45.753 1.00 63.75 117 ALA A O 1
ATOM 964 N N . PRO A 1 118 ? 30.952 -5.814 47.691 1.00 58.66 118 PRO A N 1
ATOM 965 C CA . PRO A 1 118 ? 31.030 -4.511 48.329 1.00 58.66 118 PRO A CA 1
ATOM 966 C C . PRO A 1 118 ? 32.490 -4.051 48.391 1.00 58.66 118 PRO A C 1
ATOM 968 O O . PRO A 1 118 ? 33.379 -4.804 48.791 1.00 58.66 118 PRO A O 1
ATOM 971 N N . LEU A 1 119 ? 32.732 -2.802 47.984 1.00 62.06 119 LEU A N 1
ATOM 972 C CA . LEU A 1 119 ? 34.066 -2.206 47.990 1.00 62.06 119 LEU A CA 1
ATOM 973 C C . LEU A 1 119 ? 34.657 -2.220 49.411 1.00 62.06 119 LEU A C 1
ATOM 975 O O . LEU A 1 119 ? 33.939 -1.925 50.376 1.00 62.06 119 LEU A O 1
ATOM 979 N N . PRO A 1 120 ? 35.961 -2.516 49.569 1.00 58.91 120 PRO A N 1
ATOM 980 C CA . PRO A 1 120 ? 36.597 -2.507 50.875 1.00 58.91 120 PRO A CA 1
ATOM 981 C C . PRO A 1 120 ? 36.533 -1.094 51.461 1.00 58.91 120 PRO A C 1
ATOM 983 O O . PRO A 1 120 ? 37.053 -0.135 50.888 1.00 58.91 120 PRO A O 1
ATOM 986 N N . ARG A 1 121 ? 35.891 -0.965 52.629 1.00 58.16 121 ARG A N 1
ATOM 987 C CA . ARG A 1 121 ? 35.911 0.268 53.421 1.00 58.16 121 ARG A CA 1
ATOM 988 C C . ARG A 1 121 ? 37.357 0.570 53.795 1.00 58.16 121 ARG A C 1
ATOM 990 O O . ARG A 1 121 ? 37.933 -0.089 54.660 1.00 58.16 121 ARG A O 1
ATOM 997 N N . THR A 1 122 ? 37.939 1.579 53.161 1.00 65.31 122 THR A N 1
ATOM 998 C CA . THR A 1 122 ? 39.226 2.112 53.585 1.00 65.31 122 THR A CA 1
ATOM 9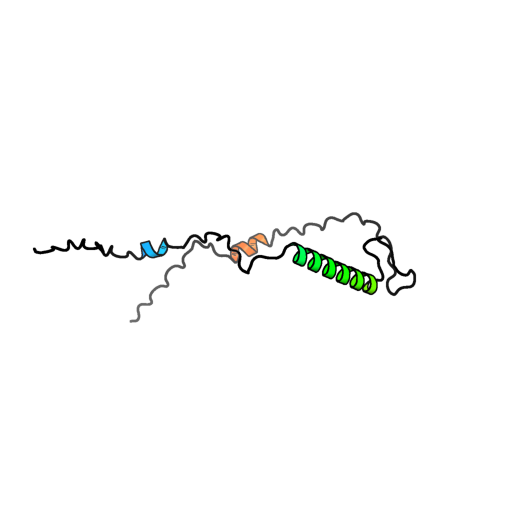99 C C . THR A 1 122 ? 39.054 2.710 54.979 1.00 65.31 122 THR A C 1
ATOM 1001 O O . THR A 1 122 ? 38.296 3.654 55.206 1.00 65.31 122 THR A O 1
ATOM 1004 N N . ARG A 1 123 ? 39.727 2.101 55.956 1.00 49.31 123 ARG A N 1
ATOM 1005 C CA . ARG A 1 123 ? 39.809 2.610 57.323 1.00 49.31 123 ARG A CA 1
ATOM 1006 C C . ARG A 1 123 ? 40.696 3.853 57.279 1.00 49.31 123 ARG A C 1
ATOM 1008 O O . ARG A 1 123 ? 41.916 3.728 57.218 1.00 49.31 123 ARG A O 1
ATOM 1015 N N . ARG A 1 124 ? 40.088 5.043 57.252 1.00 50.84 124 ARG A N 1
ATOM 1016 C CA . ARG A 1 124 ? 40.823 6.287 57.514 1.00 50.84 124 ARG A CA 1
ATOM 1017 C C . ARG A 1 124 ? 41.419 6.185 58.923 1.00 50.84 124 ARG A C 1
ATOM 1019 O O . ARG A 1 124 ? 40.686 5.904 59.871 1.00 50.84 124 ARG A O 1
ATOM 1026 N N . ARG A 1 125 ? 42.745 6.301 58.999 1.00 54.03 125 ARG A N 1
ATOM 1027 C CA . ARG A 1 125 ? 43.479 6.583 60.236 1.00 54.03 125 ARG A CA 1
ATOM 1028 C C . ARG A 1 125 ? 43.305 8.047 60.600 1.00 54.03 125 ARG A C 1
ATOM 1030 O O . ARG A 1 125 ? 43.174 8.853 59.651 1.00 54.03 125 ARG A O 1
#

Foldseek 3Di:
DDDDDDDDPPPPPPPPDDVVVVVPPPPPPPDDPDDPDDDDDPVVVVVVVVVVVVVVQVVVCVVQQARPVVRGRVDCPDPDHDDDDDPDPPPPPPPPPCVVVVVVVCVVDPDPPDDPDDDDPDPDD

Radius of gyration: 35.07 Å; chains: 1; bounding box: 78×27×100 Å

Secondary structure (DSSP, 8-state):
------PPP---------HHHHHS------------SSPP-HHHHHHHHHHHHHHHHHHHHHHHTEETTTTEES-TTSS----PPP-----PPP----TTHHHHHHTTS--TT-PPPPPP-----